Protein AF-A0A060BWT4-F1 (afdb_monomer)

Foldseek 3Di:
DPPQQEDWDDDDDPPDDDDIDTDHNHDFLDWDWDDAQFWIWIAGPNNPDIDIDTDDGNDGDDDDDDDDDPPSDPDDDDDDDDD

Solvent-accessible surface area (backbone atoms only — not comparable to full-atom values): 5720 Å² total; per-residue (Å²): 128,86,64,82,54,40,43,69,53,78,65,72,63,86,88,53,88,55,82,74,48,66,44,71,66,43,80,69,91,42,80,47,76,49,79,56,41,54,33,42,36,41,34,26,54,95,51,79,44,70,50,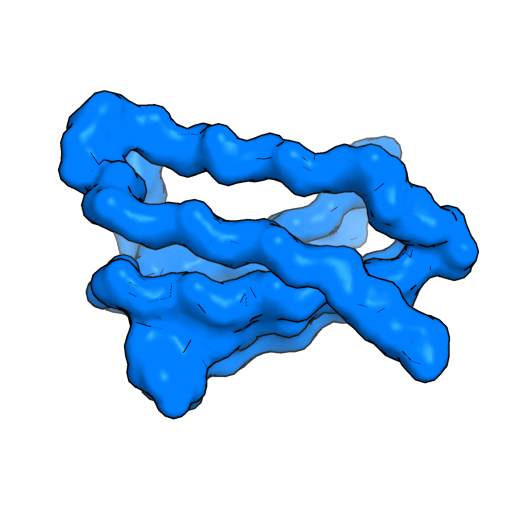76,44,81,46,92,51,88,58,75,84,86,80,87,84,91,84,74,63,90,83,70,71,88,77,87,87,87,78,83,81,79,133

Nearest PDB structures (foldseek):
  1yn8-assembly6_F  TM=3.417E-01  e=3.358E+00  Saccharomyces cerevisiae
  1iw7-assembly1_D  TM=3.321E-01  e=1.313E+00  Thermus thermophilus

InterPro domains:
  IPR013189 Glycosyl hydrolase family 32, C-terminal [PF08244] (27-67)
  IPR013320 Concanavalin A-like lectin/glucanase domain superfamily [SSF49899] (26-81)

Structure (mmCIF, N/CA/C/O backbone):
data_AF-A0A060BWT4-F1
#
_entry.id   AF-A0A060BWT4-F1
#
loop_
_atom_site.group_PDB
_atom_site.id
_atom_site.type_symbol
_atom_site.label_atom_id
_atom_site.label_alt_id
_atom_site.label_comp_id
_atom_site.label_asym_id
_atom_site.label_entity_id
_atom_site.label_seq_id
_atom_site.pdbx_PDB_ins_code
_atom_site.Cartn_x
_atom_site.Cartn_y
_atom_site.Cartn_z
_atom_site.occupancy
_atom_site.B_iso_or_equiv
_atom_site.auth_seq_id
_atom_site.auth_comp_id
_atom_site.auth_asym_id
_atom_site.auth_atom_id
_atom_site.pdbx_PDB_model_num
ATOM 1 N N . MET A 1 1 ? 2.006 -13.364 12.881 1.00 39.06 1 MET A N 1
ATOM 2 C CA . MET A 1 1 ? 2.434 -12.424 13.933 1.00 39.06 1 MET A CA 1
ATOM 3 C C . MET A 1 1 ? 2.676 -11.102 13.226 1.00 39.06 1 MET A C 1
ATOM 5 O O . MET A 1 1 ? 3.418 -11.123 12.254 1.00 39.06 1 MET A O 1
ATOM 9 N N . LEU A 1 2 ? 1.952 -10.032 13.570 1.00 50.34 2 LEU A N 1
ATOM 10 C CA . LEU A 1 2 ? 2.291 -8.690 13.075 1.00 50.34 2 LEU A CA 1
ATOM 11 C C . LEU A 1 2 ? 3.669 -8.375 13.660 1.00 50.34 2 LEU A C 1
ATOM 13 O O . LEU A 1 2 ? 3.837 -8.506 14.872 1.00 50.34 2 LEU A O 1
ATOM 17 N N . ASP A 1 3 ? 4.662 -8.112 12.817 1.00 58.94 3 ASP A N 1
ATOM 18 C CA . ASP A 1 3 ? 5.986 -7.740 13.301 1.00 58.94 3 ASP A CA 1
ATOM 19 C C . ASP A 1 3 ? 5.881 -6.398 14.050 1.00 58.94 3 ASP A C 1
ATOM 21 O O . ASP A 1 3 ? 5.053 -5.543 13.731 1.00 58.94 3 ASP A O 1
ATOM 25 N N . GLU A 1 4 ? 6.696 -6.191 15.090 1.00 61.69 4 GLU A N 1
ATOM 26 C CA . GLU A 1 4 ? 6.704 -4.920 15.840 1.00 61.69 4 GLU A CA 1
ATOM 27 C C . GLU A 1 4 ? 7.155 -3.716 14.985 1.00 61.69 4 GLU A C 1
ATOM 29 O O . GLU A 1 4 ? 7.124 -2.569 15.430 1.00 61.69 4 GLU A O 1
ATOM 34 N N . ALA A 1 5 ? 7.537 -3.967 13.730 1.00 72.12 5 ALA A N 1
ATOM 35 C CA . ALA A 1 5 ? 8.002 -2.983 12.767 1.00 72.12 5 ALA A CA 1
ATOM 36 C C . ALA A 1 5 ? 6.930 -1.954 12.366 1.00 72.12 5 ALA A C 1
ATOM 38 O O . ALA A 1 5 ? 7.285 -0.881 11.893 1.00 72.12 5 ALA A O 1
ATOM 39 N N . GLY A 1 6 ? 5.636 -2.213 12.572 1.00 87.44 6 GLY A N 1
ATOM 40 C CA . GLY A 1 6 ? 4.575 -1.266 12.209 1.00 87.44 6 GLY A CA 1
ATOM 41 C C . GLY A 1 6 ? 4.183 -1.353 10.730 1.00 87.44 6 GLY A C 1
ATOM 42 O O . GLY A 1 6 ? 3.902 -2.436 10.224 1.00 87.44 6 GLY A O 1
ATOM 43 N N . LEU A 1 7 ? 4.106 -0.220 10.025 1.00 90.88 7 LEU A N 1
ATOM 44 C CA . LEU A 1 7 ? 3.684 -0.185 8.617 1.00 90.88 7 LEU A CA 1
ATOM 45 C C . LEU A 1 7 ? 4.902 -0.246 7.692 1.00 90.88 7 LEU A C 1
ATOM 47 O O . LEU A 1 7 ? 5.829 0.542 7.858 1.00 90.88 7 LEU A O 1
ATOM 51 N N . SER A 1 8 ? 4.885 -1.118 6.680 1.00 92.00 8 SER A N 1
ATOM 52 C CA . SER A 1 8 ? 5.958 -1.180 5.681 1.00 92.00 8 SER A CA 1
ATOM 53 C C . SER A 1 8 ? 5.460 -1.360 4.247 1.00 92.00 8 SER A C 1
ATOM 55 O O . SER A 1 8 ? 4.403 -1.947 4.014 1.00 92.00 8 SER A O 1
ATOM 57 N N . ILE A 1 9 ? 6.241 -0.858 3.286 1.00 92.62 9 ILE A N 1
ATOM 58 C CA . ILE A 1 9 ? 6.065 -1.098 1.851 1.00 92.62 9 ILE A CA 1
ATOM 59 C C . ILE A 1 9 ? 7.261 -1.910 1.363 1.00 92.62 9 ILE A C 1
ATOM 61 O O . ILE A 1 9 ? 8.384 -1.405 1.283 1.00 92.62 9 ILE A O 1
ATOM 65 N N . ARG A 1 10 ? 6.995 -3.167 1.006 1.00 89.50 10 ARG A N 1
ATOM 66 C CA . ARG A 1 10 ? 7.977 -4.098 0.446 1.00 89.50 10 ARG A CA 1
ATOM 67 C C . ARG A 1 10 ? 7.610 -4.396 -1.004 1.00 89.50 10 ARG A C 1
ATOM 69 O O . ARG A 1 10 ? 6.438 -4.453 -1.362 1.00 89.50 10 ARG A O 1
ATOM 76 N N . HIS A 1 11 ? 8.622 -4.564 -1.838 1.00 87.50 11 HIS A N 1
ATOM 77 C CA . HIS A 1 11 ? 8.477 -4.947 -3.241 1.00 87.50 11 HIS A CA 1
ATOM 78 C C . HIS A 1 11 ? 9.736 -5.708 -3.611 1.00 87.50 11 HIS A C 1
ATOM 80 O O . HIS A 1 11 ? 10.820 -5.270 -3.239 1.00 87.50 11 HIS A O 1
ATOM 86 N N . GLN A 1 12 ? 9.580 -6.819 -4.315 1.00 83.88 12 GLN A N 1
ATOM 87 C CA . GLN A 1 12 ? 10.672 -7.676 -4.736 1.00 83.88 12 GLN A CA 1
ATOM 88 C C . GLN A 1 12 ? 10.381 -8.132 -6.162 1.00 83.88 12 GLN A C 1
ATOM 90 O O . GLN A 1 12 ? 9.272 -8.583 -6.456 1.00 83.88 12 GLN A O 1
ATOM 95 N N . ARG A 1 13 ? 11.380 -8.015 -7.035 1.00 79.75 13 ARG A N 1
ATOM 96 C CA . ARG A 1 13 ? 11.346 -8.531 -8.402 1.00 79.75 13 ARG A CA 1
ATOM 97 C C . ARG A 1 13 ? 12.453 -9.573 -8.518 1.00 79.75 13 ARG A C 1
ATOM 99 O O . ARG A 1 13 ? 13.622 -9.223 -8.469 1.00 79.75 13 ARG A O 1
ATOM 106 N N . GLY A 1 14 ? 12.091 -10.850 -8.624 1.00 79.44 14 GLY A N 1
ATOM 107 C CA . GLY A 1 14 ? 13.084 -11.929 -8.598 1.00 79.44 14 GLY A CA 1
ATOM 108 C C . GLY A 1 14 ? 13.876 -11.940 -7.286 1.00 79.44 14 GLY A C 1
ATOM 109 O O . GLY A 1 14 ? 13.287 -11.872 -6.210 1.00 79.44 14 GLY A O 1
ATOM 110 N N . GLU A 1 15 ? 15.200 -12.020 -7.373 1.00 78.94 15 GLU A N 1
ATOM 111 C CA . GLU A 1 15 ? 16.104 -12.027 -6.211 1.00 78.94 15 GLU A CA 1
ATOM 112 C C . GLU A 1 15 ? 16.702 -10.646 -5.902 1.00 78.94 15 GLU A C 1
ATOM 114 O O . GLU A 1 15 ? 17.455 -10.507 -4.938 1.00 78.94 15 GLU A O 1
ATOM 119 N N . ASP A 1 16 ? 16.348 -9.617 -6.679 1.00 77.12 16 ASP A N 1
ATOM 120 C CA . ASP A 1 16 ? 16.954 -8.299 -6.535 1.00 77.12 16 ASP A CA 1
ATOM 121 C C . ASP A 1 16 ? 16.570 -7.655 -5.190 1.00 77.12 16 ASP A C 1
ATOM 123 O O . ASP A 1 16 ? 15.375 -7.535 -4.868 1.00 77.12 16 ASP A O 1
ATOM 127 N N . PRO A 1 17 ? 17.557 -7.204 -4.392 1.00 72.50 17 PRO A N 1
ATOM 128 C CA . PRO A 1 17 ? 17.291 -6.511 -3.145 1.00 72.50 17 PRO A CA 1
ATOM 129 C C . PRO A 1 17 ? 16.628 -5.162 -3.429 1.00 72.50 17 PRO A C 1
ATOM 131 O O . PRO A 1 17 ? 17.044 -4.402 -4.302 1.00 72.50 17 PRO A O 1
ATOM 134 N N . SER A 1 18 ? 15.596 -4.834 -2.655 1.00 77.88 18 SER A N 1
ATOM 135 C CA . SER A 1 18 ? 14.852 -3.585 -2.794 1.00 77.88 18 SER A CA 1
ATOM 136 C C . SER A 1 18 ? 14.684 -2.921 -1.428 1.00 77.88 18 SER A C 1
ATOM 138 O O . SER A 1 18 ? 14.412 -3.631 -0.461 1.00 77.88 18 SER A O 1
ATOM 140 N N . PRO A 1 19 ? 14.794 -1.583 -1.313 1.00 80.38 19 PRO A N 1
ATOM 141 C CA . PRO A 1 19 ? 14.700 -0.903 -0.024 1.00 80.38 19 PRO A CA 1
ATOM 142 C C . PRO A 1 19 ? 13.350 -1.133 0.655 1.00 80.38 19 PRO A C 1
ATOM 144 O O . PRO A 1 19 ? 12.301 -0.941 0.034 1.00 80.38 19 PRO A O 1
ATOM 147 N N . ASP A 1 20 ? 13.362 -1.488 1.934 1.00 81.56 20 ASP A N 1
ATOM 148 C CA . ASP A 1 20 ? 12.148 -1.546 2.742 1.00 81.56 20 ASP A CA 1
ATOM 149 C C . ASP A 1 20 ? 11.836 -0.161 3.306 1.00 81.56 20 ASP A C 1
ATOM 151 O O . ASP A 1 20 ? 12.620 0.418 4.058 1.00 81.56 20 ASP A O 1
ATOM 155 N N . TYR A 1 21 ? 10.668 0.375 2.957 1.00 86.00 21 TYR A N 1
ATOM 156 C CA . TYR A 1 21 ? 10.180 1.618 3.548 1.00 86.00 21 TYR A CA 1
ATOM 157 C C . TYR A 1 21 ? 9.331 1.271 4.761 1.00 86.00 21 TYR A C 1
ATOM 159 O O . TYR A 1 21 ? 8.309 0.601 4.611 1.00 86.00 21 TYR A O 1
ATOM 167 N N . VAL A 1 22 ? 9.750 1.706 5.949 1.00 87.69 22 VAL A N 1
ATOM 168 C CA . VAL A 1 22 ? 9.124 1.334 7.225 1.00 87.69 22 VAL A CA 1
ATOM 169 C C . VAL A 1 22 ? 8.787 2.583 8.033 1.00 87.69 22 VAL A C 1
ATOM 171 O O . VAL A 1 22 ? 9.630 3.453 8.237 1.00 87.69 22 VAL A O 1
ATOM 174 N N . ALA A 1 23 ? 7.555 2.649 8.527 1.00 88.62 23 ALA A N 1
ATOM 175 C CA . ALA A 1 23 ? 7.127 3.575 9.564 1.00 88.62 23 ALA A CA 1
ATOM 176 C C . ALA A 1 23 ? 7.059 2.817 1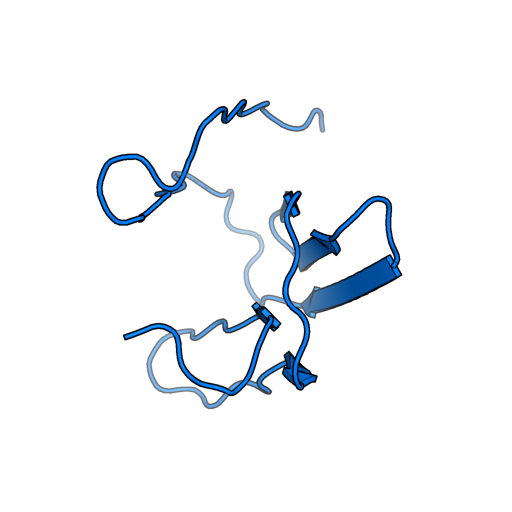0.897 1.00 88.62 23 ALA A C 1
ATOM 178 O O . ALA A 1 23 ? 6.026 2.235 11.251 1.00 88.62 23 ALA A O 1
ATOM 179 N N . THR A 1 24 ? 8.182 2.815 11.620 1.00 89.81 24 THR A N 1
ATOM 180 C CA . THR A 1 24 ? 8.350 2.050 12.860 1.00 89.81 24 THR A CA 1
ATOM 181 C C . THR A 1 24 ? 7.297 2.416 13.898 1.00 89.81 24 THR A C 1
ATOM 183 O O . THR A 1 24 ? 7.073 3.591 14.189 1.00 89.81 24 THR A O 1
ATOM 186 N N . GLY A 1 25 ? 6.630 1.405 14.458 1.00 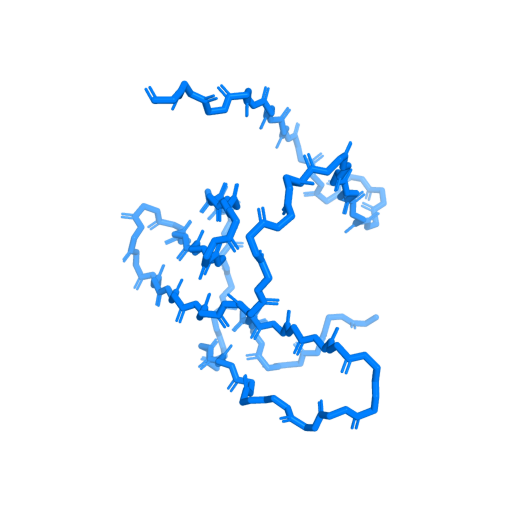88.81 25 GLY A N 1
ATOM 187 C CA . GLY A 1 25 ? 5.603 1.590 15.484 1.00 88.81 25 GLY A CA 1
ATOM 188 C C . GLY A 1 25 ? 4.277 2.168 14.976 1.00 88.81 25 GLY A C 1
ATOM 189 O O . GLY A 1 25 ? 3.368 2.389 15.780 1.00 88.81 25 GLY A O 1
ATOM 190 N N . ALA A 1 26 ? 4.120 2.393 13.665 1.00 91.19 26 ALA A N 1
ATOM 191 C CA . ALA A 1 26 ? 2.841 2.808 13.102 1.00 91.19 26 ALA A CA 1
ATOM 192 C C . ALA A 1 26 ? 1.788 1.706 13.301 1.00 91.19 26 ALA A C 1
ATOM 194 O O . ALA A 1 26 ? 1.985 0.555 12.913 1.00 91.19 26 ALA A O 1
ATOM 195 N N . ARG A 1 27 ? 0.645 2.079 13.887 1.00 91.62 27 ARG A N 1
ATOM 196 C CA . ARG A 1 27 ? -0.513 1.199 14.110 1.00 91.62 27 ARG A CA 1
ATOM 197 C C . ARG A 1 27 ? -1.750 1.781 13.427 1.00 91.62 27 ARG A C 1
ATOM 199 O O . ARG A 1 27 ? -2.632 2.287 14.121 1.00 91.62 27 ARG A O 1
ATOM 206 N N . PRO A 1 28 ? -1.790 1.789 12.085 1.00 93.25 28 PRO A N 1
ATOM 207 C CA . PRO A 1 28 ? -2.877 2.427 11.372 1.00 93.25 28 PRO A CA 1
ATOM 208 C C . PRO A 1 28 ? -4.171 1.625 11.478 1.00 93.25 28 PRO A C 1
ATOM 210 O O . PRO A 1 28 ? -4.163 0.397 11.394 1.00 93.25 28 PRO A O 1
ATOM 213 N N . ALA A 1 29 ? -5.289 2.330 11.606 1.00 94.44 29 ALA A N 1
ATOM 214 C CA . ALA A 1 29 ? -6.627 1.746 11.551 1.00 94.44 29 ALA A CA 1
ATOM 215 C C . ALA A 1 29 ? -7.228 1.817 10.137 1.00 94.44 29 ALA A C 1
ATOM 217 O O . ALA A 1 29 ? -8.146 1.067 9.806 1.00 94.44 29 ALA A O 1
ATOM 218 N N . ARG A 1 30 ? -6.715 2.714 9.285 1.00 95.94 30 ARG A N 1
ATOM 219 C CA . ARG A 1 30 ? -7.183 2.920 7.914 1.00 95.94 30 ARG A CA 1
ATOM 220 C C . ARG A 1 30 ? -6.016 2.988 6.944 1.00 95.94 30 ARG A C 1
ATOM 222 O O . ARG A 1 30 ? -5.079 3.754 7.144 1.00 95.94 30 ARG A O 1
ATOM 229 N N . LEU A 1 31 ? -6.133 2.260 5.838 1.00 96.31 31 LEU A N 1
ATOM 230 C CA . LEU A 1 31 ? -5.183 2.295 4.731 1.00 96.31 31 LEU A CA 1
ATOM 231 C C . LEU A 1 31 ? -5.892 2.697 3.438 1.00 96.31 31 LEU A C 1
ATOM 233 O O . LEU A 1 31 ? -6.993 2.230 3.146 1.00 96.31 31 LEU A O 1
ATOM 237 N N . ARG A 1 32 ? -5.237 3.546 2.650 1.00 97.31 32 ARG A N 1
ATOM 238 C CA . ARG A 1 32 ? -5.550 3.789 1.244 1.00 97.31 32 ARG A CA 1
ATOM 239 C C . ARG A 1 32 ? -4.291 3.514 0.439 1.00 97.31 32 ARG A C 1
ATOM 241 O O . ARG A 1 32 ? -3.278 4.174 0.650 1.00 97.31 32 ARG A O 1
ATOM 248 N N . VAL A 1 33 ? -4.372 2.531 -0.449 1.00 96.12 33 VAL A N 1
ATOM 249 C CA . VAL A 1 33 ? -3.253 2.095 -1.285 1.00 96.12 33 VAL A CA 1
ATOM 250 C C . VAL A 1 33 ? -3.575 2.436 -2.731 1.00 96.12 33 VAL A C 1
ATOM 252 O O . VAL A 1 33 ? -4.633 2.048 -3.225 1.00 96.12 33 VAL A O 1
ATOM 255 N N . PHE A 1 34 ? -2.672 3.153 -3.388 1.00 94.75 34 PHE A N 1
ATOM 256 C CA . PHE A 1 34 ? -2.650 3.288 -4.837 1.00 94.75 34 PHE A CA 1
ATOM 257 C C . PHE A 1 34 ? -1.555 2.380 -5.373 1.00 94.75 34 PHE A C 1
ATOM 259 O O . PHE A 1 34 ? -0.454 2.316 -4.826 1.00 94.75 34 PHE A O 1
ATOM 266 N N . LEU A 1 35 ? -1.896 1.645 -6.419 1.00 91.62 35 LEU A N 1
ATOM 267 C CA . LEU A 1 35 ? -0.996 0.738 -7.097 1.00 91.62 35 LEU A CA 1
ATOM 268 C C . LEU A 1 35 ? -1.135 1.012 -8.588 1.00 91.62 35 LEU A C 1
ATOM 270 O O . LEU A 1 35 ? -2.215 0.829 -9.148 1.00 91.62 35 LEU A O 1
ATOM 274 N N . ASP A 1 36 ? -0.046 1.469 -9.183 1.00 88.75 36 ASP A N 1
ATOM 275 C CA . ASP A 1 36 ? 0.068 1.785 -10.602 1.00 88.75 36 ASP A CA 1
ATOM 276 C C . ASP A 1 36 ? 1.339 1.133 -11.168 1.00 88.75 36 ASP A C 1
ATOM 278 O O . ASP A 1 36 ? 2.154 0.603 -10.413 1.00 88.75 36 ASP A O 1
ATOM 282 N N . TYR A 1 37 ? 1.533 1.166 -12.487 1.00 85.19 37 TYR A N 1
ATOM 283 C CA . TYR A 1 37 ? 2.668 0.533 -13.165 1.00 85.19 37 TYR A CA 1
ATOM 284 C C . TYR A 1 37 ? 4.041 1.038 -12.678 1.00 85.19 37 TYR A C 1
ATOM 286 O O . TYR A 1 37 ? 5.047 0.372 -12.871 1.00 85.19 37 TYR A O 1
ATOM 294 N N . GLY A 1 38 ? 4.120 2.219 -12.056 1.00 89.00 38 GLY A N 1
ATOM 295 C CA . GLY A 1 38 ? 5.392 2.810 -11.618 1.00 89.00 38 GLY A CA 1
ATOM 296 C C . GLY A 1 38 ? 5.565 2.961 -10.108 1.00 89.00 38 GLY A C 1
ATOM 297 O O . GLY A 1 38 ? 6.667 3.289 -9.651 1.00 89.00 38 GLY A O 1
ATOM 298 N N . SER A 1 39 ? 4.508 2.781 -9.315 1.00 91.31 39 SER A N 1
ATOM 299 C CA . SER A 1 39 ? 4.575 3.014 -7.873 1.00 91.31 39 SER A CA 1
ATOM 300 C C . SER A 1 39 ? 3.543 2.242 -7.059 1.00 91.31 39 SER A C 1
ATOM 302 O O . SER A 1 39 ? 2.449 1.895 -7.503 1.00 91.31 39 SER A O 1
ATOM 304 N N . ILE A 1 40 ? 3.918 2.032 -5.800 1.00 93.44 40 ILE A N 1
ATOM 305 C CA . ILE A 1 40 ? 3.029 1.700 -4.696 1.00 93.44 40 ILE A CA 1
ATOM 306 C C . ILE A 1 40 ? 3.007 2.916 -3.778 1.00 93.44 40 ILE A C 1
ATOM 308 O O . ILE A 1 40 ? 4.055 3.336 -3.283 1.00 93.44 40 ILE A O 1
ATOM 312 N N . GLU A 1 41 ? 1.828 3.464 -3.518 1.00 95.31 41 GLU A N 1
ATOM 313 C CA . GLU A 1 41 ? 1.651 4.600 -2.616 1.00 95.31 41 GLU A CA 1
ATOM 314 C C . GLU A 1 41 ? 0.666 4.236 -1.518 1.00 95.31 41 GLU A C 1
ATOM 316 O O . GLU A 1 41 ? -0.456 3.803 -1.779 1.00 95.31 41 GLU A O 1
ATOM 321 N N . VAL A 1 42 ? 1.083 4.410 -0.269 1.00 97.00 42 VAL A N 1
ATOM 322 C CA . VAL A 1 42 ? 0.288 4.068 0.906 1.00 97.00 42 VAL A CA 1
ATOM 323 C C . VAL A 1 42 ? 0.051 5.320 1.728 1.00 97.00 42 VAL A C 1
ATOM 325 O O . VAL A 1 42 ? 0.988 6.005 2.129 1.00 97.00 42 VAL A O 1
ATOM 328 N N . PHE A 1 43 ? -1.219 5.580 2.021 1.00 97.06 43 PHE A N 1
ATOM 329 C CA . PHE A 1 43 ? -1.675 6.637 2.911 1.00 97.06 43 PHE A CA 1
ATOM 330 C C . PHE A 1 43 ? -2.403 5.989 4.078 1.00 97.06 43 PHE A C 1
ATOM 332 O O . PHE A 1 43 ? -3.441 5.348 3.894 1.00 97.06 43 PHE A O 1
ATOM 339 N N . ALA A 1 44 ? -1.868 6.159 5.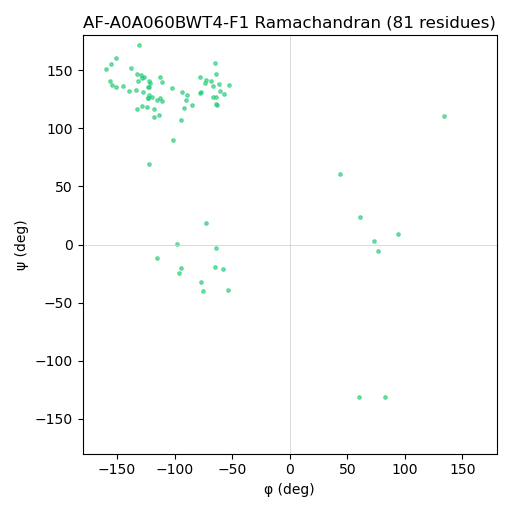277 1.00 96.88 44 ALA A N 1
ATOM 340 C CA . ALA A 1 44 ? -2.414 5.567 6.481 1.00 96.88 44 ALA A CA 1
ATOM 341 C C . ALA A 1 44 ? -3.005 6.642 7.396 1.00 96.88 44 ALA A C 1
ATOM 343 O O . ALA A 1 44 ? -2.442 7.732 7.509 1.00 96.88 44 ALA A O 1
ATOM 344 N N . ASP A 1 45 ? -4.151 6.342 8.011 1.00 96.69 45 ASP A N 1
ATOM 345 C CA . ASP A 1 45 ? -4.875 7.220 8.940 1.00 96.69 45 ASP A CA 1
ATOM 346 C C . ASP A 1 45 ? -4.951 8.671 8.448 1.00 96.69 45 ASP A C 1
ATOM 348 O O . ASP A 1 45 ? -4.425 9.597 9.061 1.00 96.69 45 ASP A O 1
ATOM 352 N N . HIS A 1 46 ? -5.582 8.859 7.285 1.00 94.44 46 HIS A N 1
ATOM 353 C CA . HIS A 1 46 ? -5.756 10.172 6.651 1.00 94.44 46 HIS A CA 1
ATOM 354 C C . HIS A 1 46 ? -4.445 10.892 6.283 1.00 94.44 46 HIS A C 1
ATOM 356 O O . HIS A 1 46 ? -4.437 12.107 6.116 1.00 94.44 46 HIS A O 1
ATOM 362 N N . GLY A 1 47 ? -3.355 10.144 6.097 1.00 93.75 47 GLY A N 1
ATOM 363 C CA . GLY A 1 47 ? -2.055 10.688 5.702 1.00 93.75 47 GLY A CA 1
ATOM 364 C C . GLY A 1 47 ? -1.125 10.987 6.875 1.00 93.75 47 GLY A C 1
ATOM 365 O O . GLY A 1 47 ? -0.060 11.553 6.656 1.00 93.75 47 GLY A O 1
ATOM 366 N N . ARG A 1 48 ? -1.474 10.570 8.102 1.00 95.25 48 ARG A N 1
ATOM 367 C CA . ARG A 1 48 ? -0.556 10.613 9.252 1.00 95.25 48 ARG A CA 1
ATOM 368 C C . ARG A 1 48 ? 0.765 9.906 8.950 1.00 95.25 48 ARG A C 1
ATOM 370 O O . ARG A 1 48 ? 1.821 10.389 9.346 1.00 95.25 48 ARG A O 1
ATOM 377 N N . TRP A 1 49 ? 0.691 8.781 8.242 1.00 95.19 49 TRP A N 1
ATOM 378 C CA . TRP A 1 49 ? 1.852 8.150 7.627 1.00 95.19 49 TRP A CA 1
ATOM 379 C C . TRP A 1 49 ? 1.621 8.029 6.131 1.00 95.19 49 TRP A C 1
ATOM 381 O O . TRP A 1 49 ? 0.539 7.637 5.683 1.00 95.19 49 TRP A O 1
ATOM 391 N N . THR A 1 50 ? 2.652 8.364 5.367 1.00 95.88 50 THR A N 1
ATOM 392 C CA . THR A 1 50 ? 2.657 8.233 3.915 1.00 95.88 50 THR A CA 1
ATOM 393 C C . THR A 1 50 ? 3.948 7.570 3.476 1.00 95.88 50 THR A C 1
ATOM 395 O O . THR A 1 50 ? 4.988 7.724 4.118 1.00 95.88 50 THR A O 1
ATOM 398 N N . GLY A 1 51 ? 3.871 6.789 2.407 1.00 94.31 51 GLY A N 1
ATOM 399 C CA . GLY A 1 51 ? 5.034 6.141 1.830 1.00 94.31 51 GLY A CA 1
ATOM 400 C C . GLY A 1 51 ? 4.813 5.870 0.357 1.00 94.31 51 GLY A C 1
ATOM 401 O O . GLY A 1 51 ? 3.745 5.408 -0.041 1.00 94.31 51 GLY A O 1
ATOM 402 N N . THR A 1 52 ? 5.849 6.132 -0.429 1.00 94.25 52 THR A N 1
ATOM 403 C CA . THR A 1 52 ? 5.877 5.852 -1.860 1.00 94.25 52 THR A CA 1
ATOM 404 C C . THR A 1 52 ? 7.061 4.951 -2.143 1.00 94.25 52 THR A C 1
ATOM 406 O O . THR A 1 52 ? 8.196 5.287 -1.808 1.00 94.25 52 THR A O 1
ATOM 409 N N . LYS A 1 53 ? 6.802 3.819 -2.793 1.00 91.69 53 LYS A N 1
ATOM 410 C CA . LYS A 1 53 ? 7.829 2.935 -3.331 1.00 91.69 53 LYS A CA 1
ATOM 411 C C . LYS A 1 53 ? 7.717 2.910 -4.845 1.00 91.69 53 LYS A C 1
ATOM 413 O O . LYS A 1 53 ? 6.659 2.589 -5.378 1.00 91.69 53 LYS A O 1
ATOM 418 N N . ARG A 1 54 ? 8.808 3.236 -5.534 1.00 89.25 54 ARG A N 1
ATOM 419 C CA . ARG A 1 54 ? 8.902 3.052 -6.986 1.00 89.25 54 ARG A CA 1
ATOM 420 C C . ARG A 1 54 ? 9.061 1.565 -7.294 1.00 89.25 54 ARG A C 1
ATOM 422 O O . ARG A 1 54 ? 9.775 0.865 -6.575 1.00 89.25 54 ARG A O 1
ATOM 429 N N . ILE A 1 55 ? 8.375 1.105 -8.331 1.00 87.38 55 ILE A N 1
ATOM 430 C CA . ILE A 1 55 ? 8.500 -0.255 -8.853 1.00 87.38 55 ILE A CA 1
ATOM 431 C C . ILE A 1 55 ? 8.908 -0.183 -10.320 1.00 87.38 55 ILE A C 1
ATOM 433 O O . ILE A 1 55 ? 8.4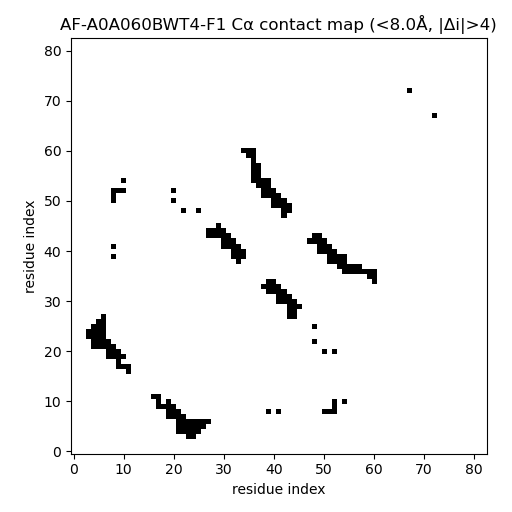54 0.695 -11.054 1.00 87.38 55 ILE A O 1
ATOM 437 N N . ASP A 1 56 ? 9.792 -1.090 -10.722 1.00 77.31 56 ASP A N 1
ATOM 438 C CA . ASP A 1 56 ? 10.250 -1.190 -12.101 1.00 77.31 56 ASP A CA 1
ATOM 439 C C . ASP A 1 56 ? 9.337 -2.136 -12.877 1.00 77.31 56 ASP A C 1
ATOM 441 O O . ASP A 1 56 ? 9.195 -3.307 -12.520 1.00 77.31 56 ASP A O 1
ATOM 445 N N . GLY A 1 57 ? 8.770 -1.646 -13.975 1.00 71.06 57 GLY A N 1
ATOM 446 C CA . GLY A 1 57 ? 7.991 -2.454 -14.904 1.00 71.06 57 GLY A CA 1
ATOM 447 C C . GLY A 1 57 ? 6.696 -1.768 -15.291 1.00 71.06 57 GLY A C 1
ATOM 448 O O . GLY A 1 57 ? 5.763 -1.716 -14.511 1.00 71.06 57 GLY A O 1
ATOM 449 N N . PHE A 1 58 ? 6.603 -1.326 -16.541 1.00 69.44 58 PHE A N 1
ATOM 450 C CA . PHE A 1 58 ? 5.399 -0.710 -17.106 1.00 69.44 58 PHE A CA 1
ATOM 451 C C . PHE A 1 58 ? 4.266 -1.721 -17.374 1.00 69.44 58 PHE A C 1
ATOM 453 O O . PHE A 1 58 ? 3.360 -1.457 -18.162 1.00 69.44 58 PHE A O 1
ATOM 460 N N . GLU A 1 59 ? 4.328 -2.897 -16.746 1.00 81.25 59 GLU A N 1
ATOM 461 C CA . GLU A 1 59 ? 3.318 -3.930 -16.901 1.00 81.25 59 GLU A CA 1
ATOM 462 C C . GLU A 1 59 ? 2.082 -3.583 -16.063 1.00 81.25 59 GLU A C 1
ATOM 464 O O . GLU A 1 59 ? 2.205 -3.294 -14.868 1.00 81.25 59 GLU A O 1
ATOM 469 N N . PRO A 1 60 ? 0.872 -3.637 -16.646 1.00 82.69 60 PRO A N 1
ATOM 470 C CA . PRO A 1 60 ? -0.345 -3.353 -15.908 1.00 82.69 60 PRO A CA 1
ATOM 471 C C . PRO A 1 60 ? -0.554 -4.327 -14.752 1.00 82.69 60 PRO A C 1
ATOM 473 O O . PRO A 1 60 ? -0.433 -5.547 -14.900 1.00 82.69 60 PRO A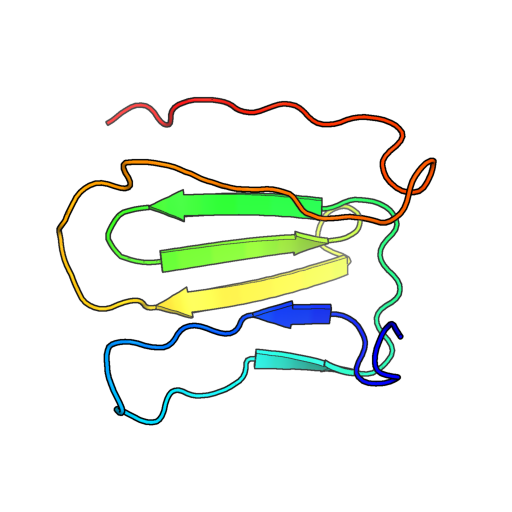 O 1
ATOM 476 N N . VAL A 1 61 ? -0.989 -3.790 -13.619 1.00 85.75 61 VAL A N 1
ATOM 477 C CA . VAL A 1 61 ? -1.393 -4.580 -12.456 1.00 85.75 61 VAL A CA 1
ATOM 478 C C . VAL A 1 61 ? -2.602 -5.438 -12.828 1.00 85.75 61 VAL A C 1
ATOM 480 O O . VAL A 1 61 ? -3.657 -4.929 -13.201 1.00 85.75 61 VAL A O 1
ATOM 483 N N . ARG A 1 62 ? -2.457 -6.763 -12.725 1.00 87.31 62 ARG A N 1
ATOM 484 C CA . ARG A 1 62 ? -3.513 -7.723 -13.106 1.00 87.31 62 ARG A CA 1
ATOM 485 C C . ARG A 1 62 ? -4.370 -8.198 -11.943 1.00 87.31 62 ARG A C 1
ATOM 487 O O . ARG A 1 62 ? -5.499 -8.629 -12.150 1.00 87.31 62 ARG A O 1
ATOM 494 N N . SER A 1 63 ? -3.838 -8.149 -10.728 1.00 89.62 63 SER A N 1
ATOM 495 C CA . SER A 1 63 ? -4.528 -8.648 -9.543 1.00 89.62 63 SER A CA 1
ATOM 496 C C . SER A 1 63 ? -3.949 -8.046 -8.272 1.00 89.62 63 SER A C 1
ATOM 498 O O . SER A 1 63 ? -2.748 -7.793 -8.202 1.00 89.62 63 SER A O 1
ATOM 500 N N . ALA A 1 64 ? -4.784 -7.918 -7.245 1.00 90.00 64 ALA A N 1
ATOM 501 C CA . ALA A 1 64 ? -4.369 -7.603 -5.886 1.00 90.00 64 ALA A CA 1
ATOM 502 C C . ALA A 1 64 ? -4.990 -8.614 -4.917 1.00 90.00 64 ALA A C 1
ATOM 504 O O . ALA A 1 64 ? -6.112 -9.080 -5.122 1.00 90.00 64 ALA A O 1
ATOM 505 N N . ARG A 1 65 ? -4.268 -8.952 -3.846 1.00 92.88 65 ARG A N 1
ATOM 506 C CA . ARG A 1 65 ? -4.756 -9.853 -2.797 1.00 92.88 65 ARG A CA 1
ATOM 507 C C . ARG A 1 65 ? -4.578 -9.213 -1.428 1.00 92.88 65 ARG A C 1
ATOM 509 O O . ARG A 1 65 ? -3.453 -8.986 -0.997 1.00 92.88 65 ARG A O 1
ATOM 516 N N . LEU A 1 66 ? -5.686 -9.011 -0.720 1.00 92.69 66 LEU A N 1
ATOM 517 C CA . LEU A 1 66 ? -5.689 -8.618 0.688 1.00 92.69 66 LEU A CA 1
ATOM 518 C C . LEU A 1 66 ? -5.679 -9.874 1.571 1.00 92.69 66 LEU A C 1
ATOM 520 O O . LEU A 1 66 ? -6.492 -10.777 1.380 1.00 92.69 66 LEU A O 1
ATOM 524 N N . ARG A 1 67 ? -4.749 -9.950 2.529 1.00 93.56 67 ARG A N 1
ATOM 525 C CA . ARG A 1 67 ? -4.684 -11.023 3.531 1.00 93.56 67 ARG A CA 1
ATOM 526 C C . ARG A 1 67 ? -4.747 -10.417 4.927 1.00 93.56 67 ARG A C 1
ATOM 528 O O . ARG A 1 67 ? -3.962 -9.532 5.243 1.00 93.56 67 ARG A O 1
ATOM 535 N N . ALA A 1 68 ? -5.643 -10.932 5.755 1.00 91.00 68 ALA A N 1
ATOM 536 C CA . ALA A 1 68 ? -5.748 -10.590 7.166 1.00 91.00 68 ALA A CA 1
ATOM 537 C C . ALA A 1 68 ? -6.317 -11.788 7.936 1.00 91.00 68 ALA A C 1
ATOM 539 O O . ALA A 1 68 ? -6.929 -12.674 7.334 1.00 91.00 68 ALA A O 1
ATOM 540 N N . ALA A 1 69 ? -6.114 -11.828 9.254 1.00 91.69 69 ALA A N 1
ATOM 541 C CA . ALA A 1 69 ? -6.828 -12.786 10.093 1.00 91.69 69 ALA A CA 1
ATOM 542 C C . ALA A 1 69 ? -8.344 -12.478 10.081 1.00 91.69 69 ALA A C 1
ATOM 544 O O . ALA A 1 69 ? -8.731 -11.331 9.816 1.00 91.69 69 ALA A O 1
ATOM 545 N N . PRO A 1 70 ? -9.211 -13.470 10.358 1.00 92.25 70 PRO A N 1
ATOM 546 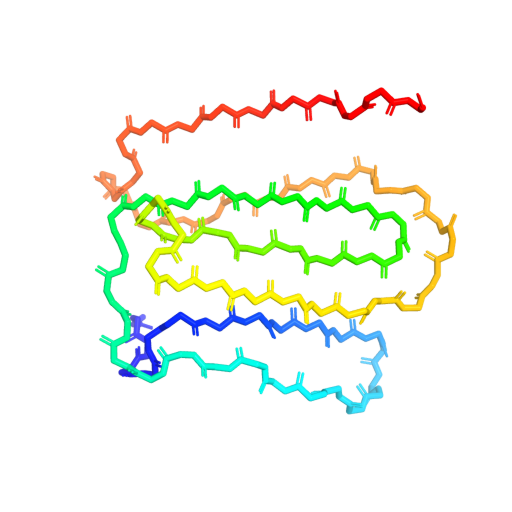C CA . PRO A 1 70 ? -10.652 -13.247 10.435 1.00 92.25 70 PRO A CA 1
ATOM 547 C C . PRO A 1 70 ? -11.006 -12.094 11.385 1.00 92.25 70 PRO A C 1
ATOM 549 O O . PRO A 1 70 ? -10.417 -11.964 12.455 1.00 92.25 70 PRO A O 1
ATOM 552 N N . GLY A 1 71 ? -11.950 -11.243 10.979 1.00 92.31 71 GLY A N 1
ATOM 553 C CA . GLY A 1 71 ? -12.435 -10.118 11.788 1.00 92.31 71 GLY A CA 1
ATOM 554 C C . GLY A 1 71 ? -11.521 -8.886 11.855 1.00 92.31 71 GLY A C 1
ATOM 555 O O . GLY A 1 71 ? -11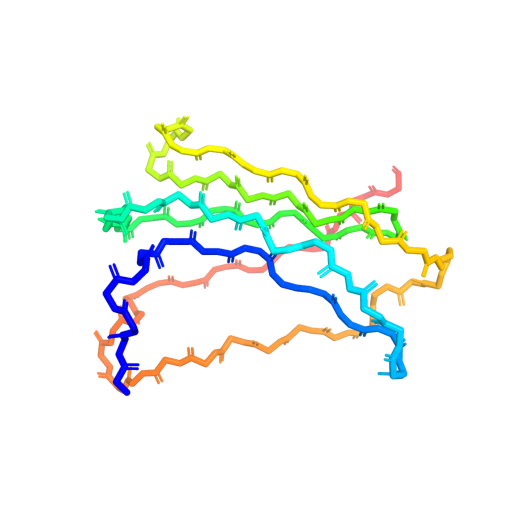.944 -7.873 12.398 1.00 92.31 71 GLY A O 1
ATOM 556 N N . ILE A 1 72 ? -10.306 -8.924 11.289 1.00 92.12 72 ILE A N 1
ATOM 557 C CA . ILE A 1 72 ? -9.387 -7.767 11.307 1.00 92.12 72 ILE A CA 1
ATOM 558 C C . ILE A 1 72 ? -9.801 -6.684 10.308 1.00 92.12 72 ILE A C 1
ATOM 560 O O . ILE A 1 72 ? -9.707 -5.494 10.601 1.00 92.12 72 ILE A O 1
ATOM 564 N N . VAL A 1 73 ? -10.258 -7.082 9.119 1.00 94.56 73 VAL A N 1
ATOM 565 C CA . VAL A 1 73 ? -10.732 -6.142 8.098 1.00 94.56 73 VAL A CA 1
ATOM 566 C C . VAL A 1 73 ? -12.238 -6.004 8.242 1.00 94.56 73 VAL A C 1
ATOM 568 O O . VAL A 1 73 ? -12.985 -6.911 7.888 1.00 94.56 73 VAL A O 1
ATOM 571 N N . SER A 1 74 ? -12.676 -4.858 8.757 1.00 96.19 74 SER A N 1
ATOM 572 C CA . SER A 1 74 ? -14.096 -4.516 8.869 1.00 96.19 74 SER A CA 1
ATOM 573 C C . SER A 1 74 ? -14.703 -4.089 7.532 1.00 96.19 74 SER A C 1
ATOM 575 O O . SER A 1 74 ? -15.881 -4.329 7.281 1.00 96.19 74 SER A O 1
ATOM 577 N N . HIS A 1 75 ? -13.909 -3.455 6.666 1.00 96.06 75 HIS A N 1
ATOM 578 C CA . HIS A 1 75 ? -14.353 -2.951 5.373 1.00 96.06 75 HIS A CA 1
ATOM 579 C C . HIS A 1 75 ? -13.181 -2.824 4.391 1.00 96.06 75 HIS A C 1
ATOM 581 O O . HIS A 1 75 ? -12.095 -2.381 4.764 1.00 96.06 75 HIS A O 1
ATOM 587 N N . ALA A 1 76 ? -13.414 -3.164 3.122 1.00 95.62 76 ALA A N 1
ATOM 588 C CA . ALA A 1 76 ? -12.472 -2.954 2.029 1.00 95.62 76 ALA A CA 1
ATOM 589 C C . ALA A 1 76 ? -13.236 -2.616 0.746 1.00 95.62 76 ALA A C 1
ATOM 591 O O . ALA A 1 76 ? -14.228 -3.265 0.425 1.00 95.62 76 ALA A O 1
ATOM 592 N N . THR A 1 77 ? -12.746 -1.626 0.004 1.00 95.94 77 THR A N 1
ATOM 593 C CA . THR A 1 77 ? -13.251 -1.292 -1.331 1.00 95.94 77 THR A CA 1
ATOM 594 C C . THR A 1 77 ? -12.076 -1.224 -2.301 1.00 95.94 77 THR A C 1
ATOM 596 O O . THR A 1 77 ? -10.987 -0.789 -1.927 1.00 95.94 77 THR A O 1
ATOM 599 N N . ILE A 1 78 ? -12.297 -1.681 -3.534 1.00 94.12 78 ILE A N 1
ATOM 600 C CA . ILE A 1 78 ? -11.312 -1.674 -4.616 1.00 94.12 78 ILE A CA 1
ATOM 601 C C . ILE A 1 78 ? -11.913 -0.909 -5.791 1.00 94.12 78 ILE A C 1
ATOM 603 O O . ILE A 1 78 ? -13.067 -1.131 -6.156 1.00 94.12 78 ILE A O 1
ATOM 607 N N . TRP A 1 79 ? -11.113 -0.032 -6.390 1.00 93.12 79 TRP A N 1
ATOM 608 C CA . TRP A 1 79 ? -11.467 0.715 -7.590 1.00 93.12 79 TRP A CA 1
ATOM 609 C C . TRP A 1 79 ? -10.392 0.508 -8.651 1.00 93.12 79 TRP A C 1
ATOM 611 O O . TRP A 1 79 ? -9.207 0.444 -8.324 1.00 93.12 79 TRP A O 1
ATOM 621 N N . ALA A 1 80 ? -10.802 0.434 -9.916 1.00 90.75 80 ALA A N 1
ATOM 622 C CA . ALA A 1 80 ? -9.872 0.549 -11.031 1.00 90.75 80 ALA A CA 1
ATOM 623 C C . ALA A 1 80 ? -9.511 2.028 -11.225 1.00 90.75 80 ALA A C 1
ATOM 625 O O . ALA A 1 80 ? -10.402 2.883 -11.268 1.00 90.75 80 ALA A O 1
ATOM 626 N N . LEU A 1 81 ? -8.216 2.325 -11.329 1.00 86.56 81 LEU A N 1
ATOM 627 C CA . LEU A 1 81 ? -7.752 3.668 -11.663 1.00 86.56 81 LEU A CA 1
ATOM 628 C C . LEU A 1 81 ? -8.122 3.982 -13.117 1.00 86.56 81 LEU A C 1
ATOM 630 O O . LEU A 1 81 ? -8.082 3.106 -13.982 1.00 86.56 81 LEU A O 1
ATOM 634 N N . ARG A 1 82 ? -8.532 5.228 -13.368 1.0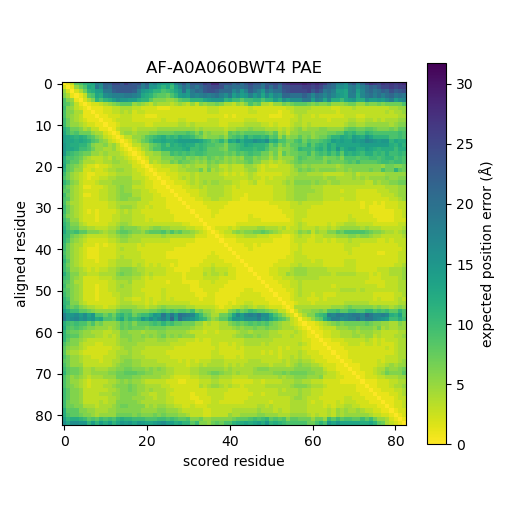0 83.75 82 ARG A N 1
ATOM 635 C CA . ARG A 1 82 ? -8.725 5.718 -14.735 1.00 83.75 82 ARG A CA 1
ATOM 636 C C . ARG A 1 82 ? -7.350 6.052 -15.331 1.00 83.75 82 ARG A C 1
ATOM 638 O O . ARG A 1 82 ? -6.507 6.511 -14.560 1.00 83.75 82 ARG A O 1
ATOM 645 N N . PRO A 1 83 ? -7.140 5.821 -16.638 1.00 69.69 83 PRO A N 1
ATOM 646 C CA . PRO A 1 83 ? -5.960 6.315 -17.343 1.00 69.69 83 PRO A CA 1
ATOM 647 C C . PRO A 1 83 ? -5.857 7.842 -17.291 1.00 69.69 83 PRO A C 1
ATOM 649 O O . PRO A 1 83 ? -6.926 8.499 -17.217 1.00 69.69 83 PRO A O 1
#

Radius of gyration: 13.59 Å; Cα contacts (8 Å, |Δi|>4): 108; chains: 1; bounding box: 32×24×33 Å

Mean predicted aligned error: 5.04 Å

pLDDT: mean 87.33, std 10.6, range [39.06, 97.31]

Sequence (83 aa):
MLDEAGLSIRHQRGEDPSPDYVATGARPARLRVFLDYGSIEVFADHGRWTGTKRIDGFEPVRSARLRAAPGIVSHATIWALRP

Organism: NCBI:txid157277

Secondary structure (DSSP, 8-state):
---TT-EEE---BTTB--PPEEETT---S-EEEEEETTEEEEEEGGGTEEEEEE----PPP--------TTT-S-----PPP-